Protein AF-A0A349X0D9-F1 (afdb_monomer_lite)

Radius of gyration: 15.09 Å; chains: 1; bounding box: 49×32×28 Å

Foldseek 3Di:
DDPDPPPPDFPDWDWDADPPPVGRDTDIDGPVQWDWFADPPVDPDGDIAIWGADPPPRDIDGDDPVNDDVVVVVVVVVD

Sequence (79 aa):
MIARARHEFPDWGLGLFCTNPWCLLNMTVEQKDIRFGPYPDDKPLKGQGFYFHCPSCKKVFAIHESMLFAPYVEKLLNE

Secondary structure (DSSP, 8-state):
----------S-EEEEE-SSTT---EEEEETTT-EEEEPPTTSS--SEEEEEE-TTT--EEEEEGGGS-HHHHHHHH--

Structure (mmCIF, N/CA/C/O backbone):
data_AF-A0A349X0D9-F1
#
_entry.id   AF-A0A349X0D9-F1
#
loop_
_atom_site.group_PDB
_atom_site.id
_atom_site.type_symbol
_atom_site.label_atom_id
_atom_site.label_alt_id
_atom_site.label_comp_id
_atom_site.label_asym_id
_atom_site.label_entity_id
_atom_site.label_seq_id
_atom_site.pdbx_PDB_ins_code
_atom_site.Cartn_x
_atom_site.Cartn_y
_atom_site.Cartn_z
_atom_site.occupancy
_atom_site.B_iso_or_equiv
_atom_site.auth_seq_id
_atom_site.auth_comp_id
_atom_site.auth_asym_id
_atom_site.auth_atom_id
_atom_site.pdbx_PDB_model_num
ATOM 1 N N . MET A 1 1 ? 35.332 11.315 -11.289 1.00 38.62 1 MET A N 1
ATOM 2 C CA . MET A 1 1 ? 34.444 10.139 -11.407 1.00 38.62 1 MET A CA 1
ATOM 3 C C . MET A 1 1 ? 33.034 10.589 -11.072 1.00 38.62 1 MET A C 1
ATOM 5 O O . MET A 1 1 ? 32.779 10.911 -9.922 1.00 38.62 1 MET A O 1
ATOM 9 N N . ILE A 1 2 ? 32.158 10.720 -12.068 1.00 38.34 2 ILE A N 1
ATOM 10 C CA . ILE A 1 2 ? 30.755 11.085 -11.839 1.00 38.34 2 ILE A CA 1
ATOM 11 C C . ILE A 1 2 ? 30.020 9.776 -11.566 1.00 38.34 2 ILE A C 1
ATOM 13 O O . ILE A 1 2 ? 29.886 8.949 -12.469 1.00 38.34 2 ILE A O 1
ATOM 17 N N . ALA A 1 3 ? 29.610 9.558 -10.317 1.00 37.75 3 ALA A N 1
ATOM 18 C CA . ALA A 1 3 ? 28.740 8.448 -9.968 1.00 37.75 3 ALA A CA 1
ATOM 19 C C . ALA A 1 3 ? 27.423 8.636 -10.732 1.00 37.75 3 ALA A C 1
ATOM 21 O O . ALA A 1 3 ? 26.633 9.528 -10.426 1.00 37.75 3 ALA A O 1
ATOM 22 N N . ARG A 1 4 ? 27.212 7.834 -11.781 1.00 43.22 4 ARG A N 1
ATOM 23 C CA . ARG A 1 4 ? 25.899 7.706 -12.412 1.00 43.22 4 ARG A CA 1
ATOM 24 C C . ARG A 1 4 ? 24.979 7.127 -11.346 1.00 43.22 4 ARG A C 1
ATOM 26 O O . ARG A 1 4 ? 25.097 5.945 -11.032 1.00 43.22 4 ARG A O 1
ATOM 33 N N . ALA A 1 5 ? 24.108 7.961 -10.783 1.00 40.38 5 ALA A N 1
ATOM 34 C CA . ALA A 1 5 ? 22.953 7.488 -10.040 1.00 40.38 5 ALA A CA 1
ATOM 35 C C . ALA A 1 5 ? 22.251 6.472 -10.945 1.00 40.38 5 ALA A C 1
ATOM 37 O O . ALA A 1 5 ? 21.769 6.825 -12.027 1.00 40.38 5 ALA A O 1
ATOM 38 N N . ARG A 1 6 ? 22.310 5.191 -10.567 1.00 43.59 6 ARG A N 1
ATOM 39 C CA . ARG A 1 6 ? 21.511 4.163 -11.221 1.00 43.59 6 ARG A CA 1
ATOM 40 C C . ARG A 1 6 ? 20.077 4.643 -11.053 1.00 43.59 6 ARG A C 1
ATOM 42 O O . ARG A 1 6 ? 19.615 4.791 -9.928 1.00 43.59 6 ARG A O 1
ATOM 49 N N . HIS A 1 7 ? 19.420 4.987 -12.157 1.00 41.72 7 HIS A N 1
ATOM 50 C CA . HIS A 1 7 ? 17.970 5.042 -12.156 1.00 41.72 7 HIS A CA 1
ATOM 51 C C . HIS A 1 7 ? 17.541 3.600 -11.899 1.00 41.72 7 HIS A C 1
ATOM 53 O O . HIS A 1 7 ? 17.537 2.780 -12.814 1.00 41.72 7 HIS A O 1
ATOM 59 N N . GLU A 1 8 ? 17.333 3.266 -10.628 1.00 49.31 8 GLU A N 1
ATOM 60 C CA . GLU A 1 8 ? 16.621 2.065 -10.226 1.00 49.31 8 GLU A CA 1
ATOM 61 C C . GLU A 1 8 ? 15.199 2.272 -10.734 1.00 49.31 8 GLU A C 1
ATOM 63 O O . GLU A 1 8 ? 14.383 2.959 -10.120 1.00 49.31 8 GLU A O 1
ATOM 68 N N . PHE A 1 9 ? 14.952 1.800 -11.957 1.00 43.62 9 PHE A N 1
ATOM 69 C CA . PHE A 1 9 ? 13.593 1.644 -12.436 1.00 43.62 9 PHE A CA 1
ATOM 70 C C . PHE A 1 9 ? 12.897 0.701 -11.452 1.00 43.62 9 PHE A C 1
ATOM 72 O O . PHE A 1 9 ? 13.486 -0.320 -11.095 1.00 43.62 9 PHE A O 1
ATOM 79 N N . PRO A 1 10 ? 11.696 1.044 -10.970 1.00 53.25 10 PRO A N 1
ATOM 80 C CA . PRO A 1 10 ? 10.975 0.176 -10.055 1.00 53.25 10 PRO A CA 1
ATOM 81 C C . PRO A 1 10 ? 10.708 -1.165 -10.753 1.00 53.25 10 PRO A C 1
ATOM 83 O O . PRO A 1 10 ? 10.233 -1.178 -11.890 1.00 53.25 10 PRO A O 1
ATOM 86 N N . ASP A 1 11 ? 10.992 -2.283 -10.078 1.00 68.81 11 ASP A N 1
ATOM 87 C CA . ASP A 1 11 ? 10.757 -3.632 -10.624 1.00 68.81 11 ASP A CA 1
ATOM 88 C C . ASP A 1 11 ? 9.276 -3.850 -10.989 1.00 68.81 11 ASP A C 1
ATOM 90 O O . ASP A 1 11 ? 8.942 -4.655 -11.860 1.00 68.81 11 ASP A O 1
ATOM 94 N N . TRP A 1 12 ? 8.378 -3.096 -10.349 1.00 76.88 12 TRP A N 1
ATOM 95 C CA . TRP A 1 12 ? 6.96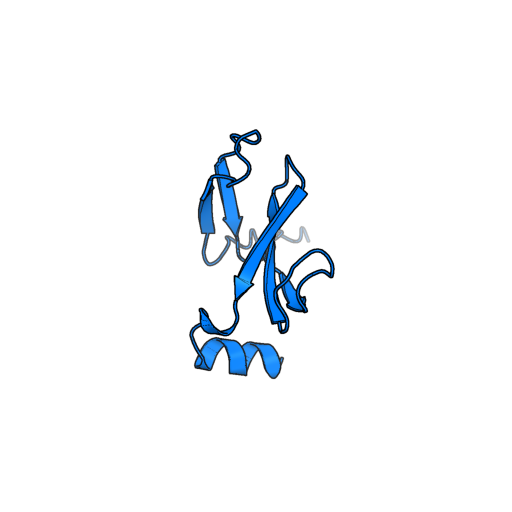0 -3.009 -10.673 1.00 76.88 12 TRP A CA 1
ATOM 96 C C . TRP A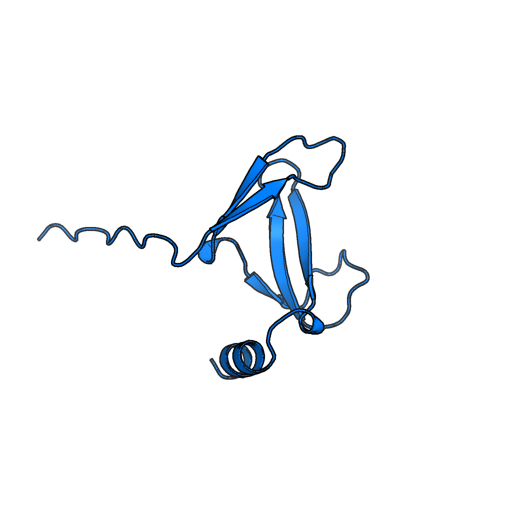 1 12 ? 6.349 -1.701 -10.145 1.00 76.88 12 TRP A C 1
ATOM 98 O O . TRP A 1 12 ? 6.840 -1.092 -9.192 1.00 76.88 12 TRP A O 1
ATOM 108 N N . GLY A 1 13 ? 5.231 -1.293 -10.747 1.00 78.25 13 GLY A N 1
ATOM 109 C CA . GLY A 1 13 ? 4.405 -0.181 -10.281 1.00 78.25 13 GLY A CA 1
ATOM 110 C C . GLY A 1 13 ? 2.922 -0.484 -10.480 1.00 78.25 13 GLY A C 1
ATOM 111 O O . GLY A 1 13 ? 2.539 -1.136 -11.451 1.00 78.25 13 GLY A O 1
ATOM 112 N N . LEU A 1 14 ? 2.086 -0.025 -9.551 1.00 81.25 14 LEU A N 1
ATOM 113 C CA . LEU A 1 14 ? 0.645 -0.255 -9.543 1.00 81.25 14 LEU A CA 1
ATOM 114 C C . LEU A 1 14 ? -0.102 1.081 -9.599 1.00 81.25 14 LEU A C 1
ATOM 116 O O . LEU A 1 14 ? 0.049 1.921 -8.714 1.00 81.25 14 LEU A O 1
ATOM 120 N N . GLY A 1 15 ? -0.934 1.269 -10.622 1.00 86.06 15 GLY A N 1
ATOM 121 C CA . GLY A 1 15 ? -1.860 2.400 -10.686 1.00 86.06 15 GLY A CA 1
ATOM 122 C C . GLY A 1 15 ? -3.051 2.174 -9.757 1.00 86.06 15 GLY A C 1
ATOM 123 O O . GLY A 1 15 ? -3.745 1.164 -9.869 1.00 86.06 15 GLY A O 1
ATOM 124 N N . LEU A 1 16 ? -3.295 3.107 -8.843 1.00 86.69 16 LEU A N 1
ATOM 125 C CA . LEU A 1 16 ? -4.356 3.036 -7.848 1.00 86.69 16 LEU A CA 1
ATOM 126 C C . LEU A 1 16 ? -5.114 4.354 -7.747 1.00 86.69 16 LEU A C 1
ATOM 128 O O . LEU A 1 16 ? -4.541 5.440 -7.737 1.00 86.69 16 LEU A O 1
ATOM 132 N N . PHE A 1 17 ? -6.422 4.250 -7.547 1.00 89.75 17 PHE A N 1
ATOM 133 C CA . PHE A 1 17 ? -7.245 5.389 -7.164 1.00 89.75 17 PHE A CA 1
ATOM 134 C C . PHE A 1 17 ? -7.332 5.485 -5.646 1.00 89.75 17 PHE A C 1
ATOM 136 O O . PHE A 1 17 ? -7.569 4.490 -4.952 1.00 89.75 17 PHE A O 1
ATOM 143 N N . CYS A 1 18 ? -7.170 6.696 -5.111 1.00 89.62 18 CYS A N 1
ATOM 144 C CA . CYS A 1 18 ? -7.387 6.918 -3.692 1.00 89.62 18 CYS A CA 1
ATOM 145 C C . CYS A 1 18 ? -8.848 6.603 -3.330 1.00 89.62 18 CYS A C 1
ATOM 147 O O . CYS A 1 18 ? -9.780 7.186 -3.870 1.00 89.62 18 CYS A O 1
ATOM 149 N N . THR A 1 19 ? -9.062 5.716 -2.360 1.00 88.38 19 THR A N 1
ATOM 150 C CA . THR A 1 19 ? -10.408 5.347 -1.884 1.00 88.38 19 THR A CA 1
ATOM 151 C C . THR A 1 19 ? -11.014 6.373 -0.925 1.00 88.38 19 THR A C 1
ATOM 153 O O . THR A 1 19 ? -12.026 6.100 -0.281 1.00 88.38 19 THR A O 1
ATOM 156 N N . ASN A 1 20 ? -10.363 7.516 -0.694 1.00 88.56 20 ASN A N 1
ATOM 157 C CA . ASN A 1 20 ? -11.004 8.623 0.005 1.00 88.56 20 ASN A CA 1
ATOM 158 C C . ASN A 1 20 ? -11.915 9.338 -1.006 1.00 88.56 20 ASN A C 1
ATOM 160 O O . ASN A 1 20 ? -11.375 9.894 -1.957 1.00 88.56 20 ASN A O 1
ATOM 164 N N . PRO A 1 21 ? -13.247 9.384 -0.806 1.00 88.25 21 PRO A N 1
ATOM 165 C CA . PRO A 1 21 ? -14.166 9.995 -1.770 1.00 88.25 21 PRO A CA 1
ATOM 166 C C . PRO A 1 21 ? -13.859 11.465 -2.076 1.00 88.25 21 PRO A C 1
ATOM 168 O O . PRO A 1 21 ? -14.274 11.981 -3.107 1.00 88.25 21 PRO A O 1
ATOM 171 N N . TRP A 1 22 ? -13.150 12.151 -1.176 1.00 92.00 22 TRP A N 1
ATOM 172 C CA . TRP A 1 22 ? -12.794 13.565 -1.322 1.00 92.00 22 TRP A CA 1
ATOM 173 C C . TRP A 1 22 ? -11.378 13.760 -1.878 1.00 92.00 22 TRP A C 1
ATOM 175 O O . TRP A 1 22 ? -10.955 14.885 -2.128 1.00 92.00 22 TRP A O 1
ATOM 185 N N . CYS A 1 23 ? -10.626 12.674 -2.074 1.00 87.25 23 CYS A N 1
ATOM 186 C CA . CYS A 1 23 ? -9.311 12.683 -2.695 1.00 87.25 23 CYS A CA 1
ATOM 187 C C . CYS A 1 23 ? -9.405 11.957 -4.037 1.00 87.25 23 CYS A C 1
ATOM 189 O O . CYS A 1 23 ? -9.394 10.735 -4.096 1.00 87.25 23 CYS A O 1
ATOM 191 N N . LEU A 1 24 ? -9.463 12.712 -5.130 1.00 85.44 24 LEU A N 1
ATOM 192 C CA . LEU A 1 24 ? -9.560 12.169 -6.491 1.00 85.44 24 LEU A CA 1
ATOM 193 C C . LEU A 1 24 ? -8.183 11.845 -7.096 1.00 85.44 24 LEU A C 1
ATOM 195 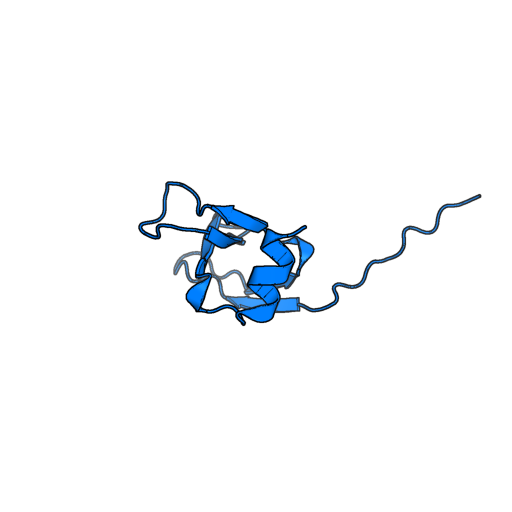O O . LEU A 1 24 ? -8.015 11.840 -8.314 1.00 85.44 24 LEU A O 1
ATOM 199 N N . LEU A 1 25 ? -7.172 11.622 -6.250 1.00 90.94 25 LEU A N 1
ATOM 200 C CA . LEU A 1 25 ? -5.816 11.375 -6.718 1.00 90.94 25 LEU A CA 1
ATOM 201 C C . LEU A 1 25 ? -5.706 9.964 -7.309 1.00 90.94 25 LEU A C 1
ATOM 203 O O . LEU A 1 25 ? -5.931 8.972 -6.609 1.00 90.94 25 LEU A O 1
ATOM 207 N N . ASN A 1 26 ? -5.293 9.899 -8.573 1.00 90.44 26 ASN A N 1
ATOM 208 C CA . ASN A 1 26 ? -4.729 8.699 -9.176 1.00 90.44 26 ASN A CA 1
ATOM 209 C C . ASN A 1 26 ? -3.230 8.665 -8.854 1.00 90.44 26 ASN A C 1
ATOM 211 O O . ASN A 1 26 ? -2.525 9.647 -9.097 1.00 90.44 26 ASN A O 1
ATOM 215 N N . MET A 1 27 ? -2.765 7.579 -8.251 1.00 87.25 27 MET A N 1
ATOM 216 C CA . MET A 1 27 ? -1.391 7.426 -7.788 1.00 87.25 27 MET A CA 1
ATOM 217 C C . MET A 1 27 ? -0.766 6.180 -8.397 1.00 87.25 27 MET A C 1
ATOM 219 O O . MET A 1 27 ? -1.414 5.144 -8.513 1.00 87.25 27 MET A O 1
ATOM 223 N N . THR A 1 28 ? 0.512 6.277 -8.736 1.00 88.00 28 THR A N 1
ATOM 224 C CA . THR A 1 28 ? 1.338 5.107 -9.023 1.00 88.00 28 THR A CA 1
ATOM 225 C C . THR A 1 28 ? 2.066 4.746 -7.739 1.00 88.00 28 THR A C 1
ATOM 227 O O . THR A 1 28 ? 2.758 5.592 -7.180 1.00 88.00 28 THR A O 1
ATOM 230 N N . VAL A 1 29 ? 1.868 3.524 -7.255 1.00 85.31 29 VAL A N 1
ATOM 231 C CA . VAL A 1 29 ? 2.572 2.976 -6.094 1.00 85.31 29 VAL A CA 1
ATOM 232 C C . VAL A 1 29 ? 3.658 2.047 -6.597 1.00 85.31 29 VAL A C 1
ATOM 234 O O . VAL A 1 29 ? 3.370 1.077 -7.296 1.00 85.31 29 VAL A O 1
ATOM 237 N N . GLU A 1 30 ? 4.898 2.347 -6.246 1.00 85.75 30 GLU A N 1
ATOM 238 C CA . GLU A 1 30 ? 6.059 1.530 -6.572 1.00 85.75 30 GLU A CA 1
ATOM 239 C C . GLU A 1 30 ? 6.537 0.760 -5.335 1.00 85.75 30 GLU A C 1
ATOM 241 O O . GLU A 1 30 ? 6.163 1.058 -4.197 1.00 85.75 30 GLU A O 1
ATOM 246 N N . GLN A 1 31 ? 7.425 -0.213 -5.540 1.00 78.00 31 GLN A N 1
ATOM 247 C CA . GLN A 1 31 ? 8.010 -1.000 -4.450 1.00 78.00 31 GLN A CA 1
ATOM 248 C C . GLN A 1 31 ? 8.675 -0.145 -3.356 1.00 78.00 31 GLN A C 1
ATOM 250 O O . GLN A 1 31 ? 8.677 -0.526 -2.191 1.00 78.00 31 GLN A O 1
ATOM 255 N N . LYS A 1 32 ? 9.220 1.024 -3.705 1.00 81.06 32 LYS A N 1
ATOM 256 C CA . LYS A 1 32 ? 9.851 1.945 -2.744 1.00 81.06 32 LYS A CA 1
ATOM 257 C C . LYS A 1 32 ? 8.849 2.696 -1.858 1.00 81.06 32 LYS A C 1
ATOM 259 O O . LYS A 1 32 ? 9.232 3.233 -0.821 1.00 81.06 32 LYS A O 1
ATOM 264 N N . ASP A 1 33 ? 7.588 2.767 -2.280 1.00 82.75 33 ASP A N 1
ATOM 265 C CA . ASP A 1 33 ? 6.542 3.530 -1.592 1.00 82.75 33 ASP A CA 1
ATOM 266 C C . ASP A 1 33 ? 5.827 2.693 -0.524 1.00 82.75 33 ASP A C 1
ATOM 268 O O . ASP A 1 33 ? 5.167 3.243 0.364 1.00 82.75 33 ASP A O 1
ATOM 272 N N . ILE A 1 34 ? 5.961 1.366 -0.597 1.00 83.19 34 ILE A N 1
ATOM 273 C CA . ILE A 1 34 ? 5.394 0.427 0.367 1.00 83.19 34 ILE A CA 1
ATOM 274 C C . ILE A 1 34 ? 6.380 0.147 1.500 1.00 83.19 34 ILE A C 1
ATOM 276 O O . ILE A 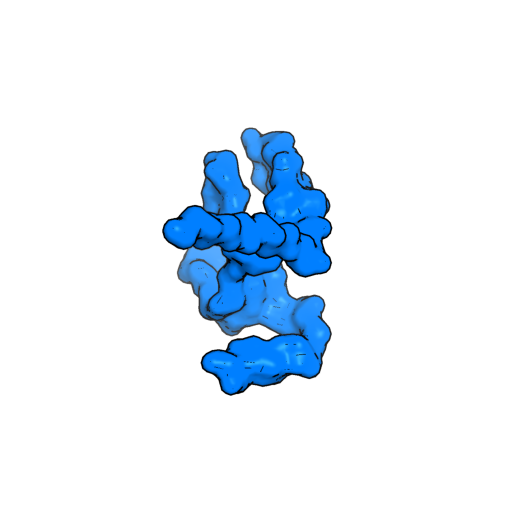1 34 ? 7.587 0.026 1.304 1.00 83.19 34 ILE A O 1
ATOM 280 N N . ARG A 1 35 ? 5.849 0.013 2.712 1.00 84.31 35 ARG A N 1
ATOM 281 C CA . ARG A 1 35 ? 6.602 -0.425 3.889 1.00 84.31 35 ARG A CA 1
ATOM 282 C C . ARG A 1 35 ? 6.034 -1.740 4.377 1.00 84.31 35 ARG A C 1
ATOM 284 O O . ARG A 1 35 ? 4.818 -1.857 4.492 1.00 84.31 35 ARG A O 1
ATOM 291 N N . PHE A 1 36 ? 6.904 -2.708 4.644 1.00 83.31 36 PHE A N 1
ATOM 292 C CA . PHE A 1 36 ? 6.528 -3.933 5.341 1.00 83.31 36 PHE A CA 1
ATOM 293 C C . PHE A 1 36 ? 6.723 -3.737 6.844 1.00 83.31 36 PHE A C 1
ATOM 295 O O . PHE A 1 36 ? 7.760 -3.228 7.268 1.00 83.31 36 PHE A O 1
ATOM 302 N N . GLY A 1 37 ? 5.732 -4.111 7.645 1.00 83.19 37 GLY A N 1
ATOM 303 C CA . GLY A 1 37 ? 5.823 -4.017 9.098 1.00 83.19 37 GLY A CA 1
ATOM 304 C C . GLY A 1 37 ? 4.461 -4.067 9.786 1.00 83.19 37 GLY A C 1
ATOM 305 O O . GLY A 1 37 ? 3.456 -4.359 9.130 1.00 83.19 37 GLY A O 1
ATOM 306 N N . PRO A 1 38 ? 4.409 -3.793 11.101 1.00 85.19 38 PRO A N 1
ATOM 307 C CA . PRO A 1 38 ? 3.147 -3.692 11.822 1.00 85.19 38 PRO A CA 1
ATOM 308 C C . PRO A 1 38 ? 2.281 -2.575 11.234 1.00 85.19 38 PRO A C 1
ATOM 310 O O . PRO A 1 38 ? 2.789 -1.528 10.822 1.00 85.19 38 PRO A O 1
ATOM 313 N N . TYR A 1 39 ? 0.967 -2.793 11.199 1.00 84.81 39 TYR A N 1
ATOM 314 C CA . TYR A 1 39 ? 0.048 -1.742 10.768 1.00 84.81 39 TYR A CA 1
ATOM 315 C C . TYR A 1 39 ? 0.091 -0.556 11.737 1.00 84.81 39 TYR A C 1
ATOM 317 O O . TYR A 1 39 ? 0.235 -0.766 12.942 1.00 84.81 39 TYR A O 1
ATOM 325 N N . PRO A 1 40 ? -0.058 0.682 11.238 1.00 80.25 40 PRO A N 1
ATOM 326 C CA . PRO A 1 40 ? -0.165 1.837 12.114 1.00 80.25 40 PRO A CA 1
ATOM 327 C C . PRO A 1 40 ? -1.408 1.737 13.016 1.00 80.25 40 PRO A C 1
ATOM 329 O O . PRO A 1 40 ? -2.441 1.187 12.622 1.00 80.25 40 PRO A O 1
ATOM 332 N N . ASP A 1 41 ? -1.284 2.281 14.232 1.00 75.88 41 ASP A N 1
ATOM 333 C CA . ASP A 1 41 ? -2.254 2.135 15.333 1.00 75.88 41 ASP A CA 1
ATOM 334 C C . ASP A 1 41 ? -3.668 2.645 15.000 1.00 75.88 41 ASP A C 1
ATOM 336 O O . ASP A 1 41 ? -4.638 2.324 15.684 1.00 75.88 41 ASP A O 1
ATOM 340 N N . ASP A 1 42 ? -3.811 3.438 13.935 1.00 73.94 42 ASP A N 1
ATOM 341 C CA . ASP A 1 42 ? -5.083 3.980 13.462 1.00 73.94 42 ASP A CA 1
ATOM 342 C C . ASP A 1 42 ? -5.965 2.942 12.738 1.00 73.94 42 ASP A C 1
ATOM 344 O O . ASP A 1 42 ? -7.074 3.269 12.299 1.00 73.94 42 ASP A O 1
ATOM 348 N N . LYS A 1 43 ? -5.507 1.689 12.595 1.00 67.44 43 LYS A N 1
ATOM 349 C CA . LYS A 1 43 ? -6.231 0.625 11.887 1.00 67.44 43 LYS A CA 1
ATOM 350 C C . LYS A 1 43 ? -6.813 -0.444 12.817 1.00 67.44 43 LYS A C 1
ATOM 352 O O . LYS A 1 43 ? -6.168 -0.873 13.764 1.00 67.44 43 LYS A O 1
ATOM 357 N N . PRO A 1 44 ? -8.003 -0.988 12.484 1.00 72.19 44 PRO A N 1
ATOM 358 C CA . PRO A 1 44 ? -8.579 -2.129 13.200 1.00 72.19 44 PRO A CA 1
ATOM 359 C C . PRO A 1 44 ? -7.868 -3.462 12.893 1.00 72.19 44 PRO A C 1
ATOM 361 O O . PRO A 1 44 ? -8.236 -4.496 13.449 1.00 72.19 44 PRO A O 1
ATOM 364 N N . LEU A 1 45 ? -6.893 -3.462 11.977 1.00 75.44 45 LEU A N 1
ATOM 365 C CA . LEU A 1 45 ? -6.137 -4.645 11.575 1.00 75.44 45 LEU A CA 1
ATOM 366 C C . LEU A 1 45 ? -5.025 -4.917 12.592 1.00 75.44 45 LEU A C 1
ATOM 368 O O . LEU A 1 45 ? -4.213 -4.042 12.871 1.00 75.44 45 LEU A O 1
ATOM 372 N N . LYS A 1 46 ? -4.977 -6.144 13.114 1.00 77.12 46 LYS A N 1
ATOM 373 C CA . LYS A 1 46 ? -3.871 -6.643 13.941 1.00 77.12 46 LYS A CA 1
ATOM 374 C C . LYS A 1 46 ? -2.927 -7.466 13.069 1.00 77.12 46 LYS A C 1
ATOM 376 O O . LYS A 1 46 ? -3.403 -8.180 12.195 1.00 77.12 46 LYS A O 1
ATOM 381 N N . GLY A 1 47 ? -1.627 -7.398 13.342 1.00 82.12 47 GLY A N 1
ATOM 382 C CA . GLY A 1 47 ? -0.598 -8.129 12.598 1.00 82.12 47 GLY A CA 1
ATOM 383 C C . GLY A 1 47 ? 0.327 -7.192 11.828 1.00 82.12 47 GLY A C 1
ATOM 384 O O . GLY A 1 47 ? 0.514 -6.034 12.209 1.00 82.12 47 GLY A O 1
ATOM 385 N N . GLN A 1 48 ? 0.899 -7.707 10.748 1.00 83.56 48 GLN A N 1
ATOM 386 C CA . GLN A 1 48 ? 1.863 -7.007 9.901 1.00 83.56 48 GLN A CA 1
ATOM 387 C C . GLN A 1 48 ? 1.520 -7.200 8.424 1.00 83.56 48 GLN A C 1
ATOM 389 O O . GLN A 1 48 ? 0.698 -8.046 8.072 1.00 83.56 48 GLN A O 1
ATOM 394 N N . GLY A 1 49 ? 2.114 -6.392 7.557 1.00 84.06 49 GLY A N 1
ATOM 395 C CA . GLY A 1 49 ? 1.985 -6.504 6.108 1.00 84.06 49 GLY A CA 1
ATOM 396 C C . GLY A 1 49 ? 2.483 -5.250 5.415 1.00 84.06 49 GLY A C 1
ATOM 397 O O . GLY A 1 49 ? 3.277 -4.496 5.977 1.00 84.06 49 GLY A O 1
ATOM 398 N N . PHE A 1 50 ? 2.021 -5.022 4.187 1.00 85.81 50 PHE A N 1
ATOM 399 C CA . PHE A 1 50 ? 2.417 -3.835 3.437 1.00 85.81 50 PHE A CA 1
ATOM 400 C C . PHE A 1 50 ? 1.466 -2.681 3.687 1.00 85.81 50 PHE A C 1
ATOM 402 O O . PHE A 1 50 ? 0.247 -2.843 3.648 1.00 85.81 50 PHE A O 1
ATOM 409 N N . TYR A 1 51 ? 2.017 -1.492 3.871 1.00 87.94 51 TYR A N 1
ATOM 410 C CA . TYR A 1 51 ? 1.227 -0.277 3.956 1.00 87.94 51 TYR A CA 1
ATOM 411 C C . TYR A 1 51 ? 1.917 0.901 3.271 1.00 87.94 51 TYR A C 1
ATOM 413 O O . TYR A 1 51 ? 3.138 0.944 3.125 1.00 87.94 51 TYR A O 1
ATOM 421 N N . PHE A 1 52 ? 1.107 1.860 2.831 1.00 88.75 52 PHE A N 1
ATOM 422 C CA . PHE A 1 52 ? 1.553 3.107 2.215 1.00 88.75 52 PHE A CA 1
ATOM 423 C C . PHE A 1 52 ? 0.527 4.219 2.457 1.00 88.75 52 PHE A C 1
ATOM 425 O O . PHE A 1 52 ? -0.618 3.973 2.849 1.00 88.75 52 PHE A O 1
ATOM 432 N N . HIS A 1 53 ? 0.932 5.464 2.217 1.00 89.31 53 HIS A N 1
ATOM 433 C CA . HIS A 1 53 ? 0.084 6.637 2.422 1.00 89.31 53 HIS A CA 1
ATOM 434 C C . HIS A 1 53 ? -0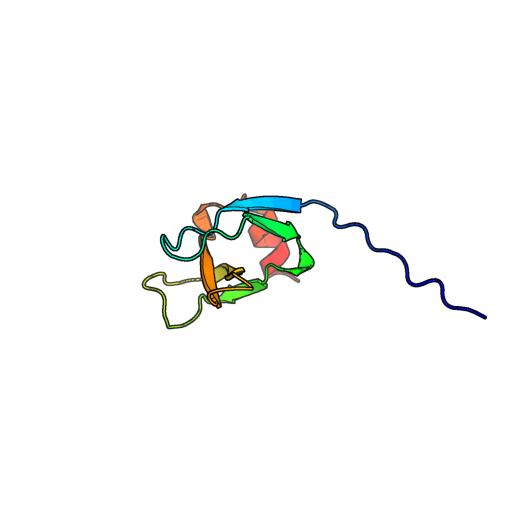.234 7.314 1.097 1.00 89.31 53 HIS A C 1
ATOM 436 O O . HIS A 1 53 ? 0.655 7.544 0.281 1.00 89.31 53 HIS A O 1
ATOM 442 N N . CYS A 1 54 ? -1.488 7.734 0.919 1.00 90.06 54 CYS A N 1
ATOM 443 C CA . CYS A 1 54 ? -1.810 8.652 -0.167 1.00 90.06 54 CYS A CA 1
ATOM 444 C C . CYS A 1 54 ? -1.023 9.961 0.025 1.00 90.06 54 CYS A C 1
ATOM 446 O O . CYS A 1 54 ? -1.142 10.593 1.080 1.00 90.06 54 CYS A O 1
ATOM 448 N N . PRO A 1 55 ? -0.257 10.426 -0.976 1.00 89.06 55 PRO A N 1
ATOM 449 C CA . PRO A 1 55 ? 0.576 11.614 -0.821 1.00 89.06 55 PRO A CA 1
ATOM 450 C C . PRO A 1 55 ? -0.255 12.891 -0.633 1.00 89.06 55 PRO A C 1
ATOM 452 O O . PRO A 1 55 ? 0.209 13.802 0.055 1.00 89.06 55 PRO A O 1
ATOM 455 N N . SER A 1 56 ? -1.487 12.922 -1.162 1.00 91.75 56 SER A N 1
ATOM 456 C CA . SER A 1 56 ? -2.421 14.049 -1.046 1.00 91.75 56 SER A CA 1
ATOM 457 C C . SER A 1 56 ? -3.168 14.061 0.294 1.00 91.75 56 SER A C 1
ATOM 459 O O . SER A 1 56 ? -2.961 14.969 1.091 1.00 91.75 56 SER A O 1
ATOM 461 N N . CYS A 1 57 ? -4.004 13.056 0.583 1.00 91.75 57 CYS A N 1
ATOM 462 C CA . CYS A 1 57 ? -4.872 13.080 1.771 1.00 91.75 57 CYS A CA 1
ATOM 463 C C . CYS A 1 57 ? -4.329 12.319 2.989 1.00 91.75 57 CYS A C 1
ATOM 465 O O . CYS A 1 57 ? -5.035 12.193 3.985 1.00 91.75 57 CYS A O 1
ATOM 467 N N . LYS A 1 58 ? -3.116 11.757 2.904 1.00 89.69 58 LYS A N 1
ATOM 468 C CA . LYS A 1 58 ? -2.440 10.972 3.960 1.00 89.69 58 LYS A CA 1
ATOM 469 C C . LYS A 1 58 ? -3.174 9.717 4.442 1.00 89.69 58 LYS A C 1
ATOM 471 O O . LYS A 1 58 ? -2.652 9.013 5.305 1.00 89.69 58 LYS A O 1
ATOM 476 N N . LYS A 1 59 ? -4.322 9.377 3.839 1.00 87.88 59 LYS A N 1
ATOM 477 C CA . LYS A 1 59 ? -5.049 8.131 4.104 1.00 87.88 59 LYS A CA 1
ATOM 478 C C . LYS A 1 59 ? -4.109 6.940 3.937 1.00 87.88 59 LYS A C 1
ATOM 480 O O . LYS A 1 59 ? -3.441 6.823 2.909 1.00 87.88 59 LYS A O 1
ATOM 485 N N . VAL A 1 60 ? -4.092 6.075 4.946 1.00 87.88 60 VAL A N 1
ATOM 486 C CA . VAL A 1 60 ? -3.290 4.850 4.954 1.00 87.88 60 VAL A CA 1
ATOM 487 C C . VAL A 1 60 ? -4.020 3.742 4.205 1.00 87.88 60 VAL A C 1
ATOM 489 O O . VAL A 1 60 ? -5.198 3.466 4.480 1.00 87.88 60 VAL A O 1
ATOM 492 N N . PHE A 1 61 ? -3.294 3.092 3.308 1.00 86.94 61 PHE A N 1
ATOM 493 C CA . PHE A 1 61 ? -3.674 1.882 2.598 1.00 86.94 61 PHE A CA 1
ATOM 494 C C . PHE A 1 61 ? -2.850 0.731 3.159 1.00 86.94 61 PHE A C 1
ATOM 496 O O . PHE A 1 61 ? -1.649 0.884 3.364 1.00 86.94 61 PHE A O 1
ATOM 503 N N . ALA A 1 62 ? -3.503 -0.394 3.429 1.00 86.06 62 ALA A N 1
ATOM 504 C CA . ALA A 1 62 ? -2.876 -1.574 4.005 1.00 86.06 62 ALA A CA 1
ATOM 505 C C . ALA A 1 62 ? -3.277 -2.807 3.192 1.00 86.06 62 ALA A C 1
ATOM 507 O O . ALA A 1 62 ? -4.444 -2.953 2.825 1.00 86.06 62 ALA A O 1
ATOM 508 N N . ILE A 1 63 ? -2.308 -3.675 2.921 1.00 82.75 63 ILE A N 1
ATOM 509 C CA . ILE A 1 63 ? -2.479 -4.983 2.295 1.00 82.75 63 ILE A CA 1
ATOM 510 C C . ILE A 1 63 ? -2.168 -6.014 3.371 1.00 82.75 63 ILE A C 1
ATOM 512 O O . ILE A 1 63 ? -1.041 -6.062 3.871 1.00 82.75 63 ILE A O 1
ATOM 516 N N . HIS A 1 64 ? -3.179 -6.810 3.725 1.00 81.56 64 HIS A N 1
ATOM 517 C CA . HIS A 1 64 ? -3.049 -7.784 4.800 1.00 81.56 64 HIS A CA 1
ATOM 518 C C . HIS A 1 64 ? -2.032 -8.880 4.448 1.0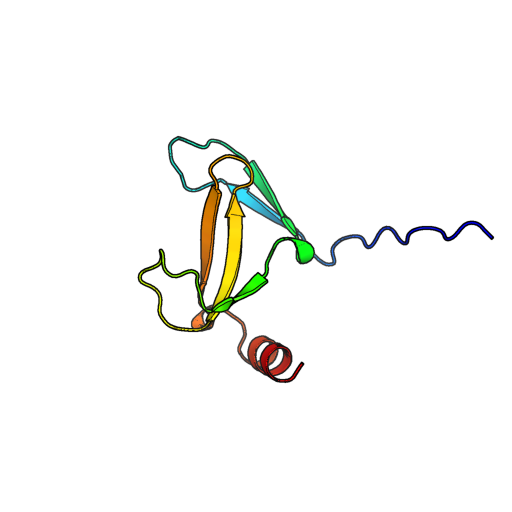0 81.56 64 HIS A C 1
ATOM 520 O O . HIS A 1 64 ? -2.024 -9.333 3.304 1.00 81.56 64 HIS A O 1
ATOM 526 N N . GLU A 1 65 ? -1.221 -9.363 5.398 1.00 74.25 65 GLU A N 1
ATOM 527 C CA . GLU A 1 65 ? -0.239 -10.435 5.129 1.00 74.25 65 GLU A CA 1
ATOM 528 C C . GLU A 1 65 ? -0.881 -11.710 4.569 1.00 74.25 65 GLU A C 1
ATOM 530 O O . GLU A 1 65 ? -0.301 -12.373 3.719 1.00 74.25 65 GLU A O 1
ATOM 535 N N . SER A 1 66 ? -2.128 -12.003 4.949 1.00 79.00 66 SER A N 1
ATOM 536 C CA . SER A 1 66 ? -2.890 -13.141 4.413 1.00 79.00 66 SER A CA 1
ATOM 537 C C . SER A 1 66 ? -3.258 -13.012 2.930 1.00 79.00 66 SER A C 1
ATOM 539 O O . SER A 1 66 ? -3.736 -13.973 2.336 1.00 79.00 66 SER A O 1
ATOM 541 N N . MET A 1 67 ? -3.115 -11.821 2.343 1.00 78.00 67 MET A N 1
ATOM 542 C CA . MET A 1 67 ? -3.323 -11.572 0.912 1.00 78.00 67 MET A CA 1
ATOM 543 C C . MET A 1 67 ? -2.018 -11.675 0.116 1.00 78.00 67 MET A C 1
ATOM 545 O O . MET A 1 67 ? -2.034 -11.556 -1.108 1.00 78.00 67 MET A O 1
ATOM 549 N N . LEU A 1 68 ? -0.891 -11.866 0.801 1.00 72.56 68 LEU A N 1
ATOM 550 C CA . LEU A 1 68 ? 0.414 -12.023 0.185 1.00 72.56 68 LEU A CA 1
ATOM 551 C C . LEU A 1 68 ? 0.681 -13.499 -0.096 1.00 72.56 68 LEU A C 1
ATOM 553 O O . LEU A 1 68 ? 0.237 -14.396 0.619 1.00 72.56 68 LEU A O 1
ATOM 557 N N . PHE A 1 69 ? 1.440 -13.757 -1.154 1.00 75.19 69 PHE A N 1
ATOM 558 C CA . PHE A 1 69 ? 1.885 -15.105 -1.468 1.00 75.19 69 PHE A CA 1
ATOM 559 C C . PHE A 1 69 ? 2.870 -15.586 -0.389 1.00 75.19 69 PHE A C 1
ATOM 561 O O . PHE A 1 69 ? 3.926 -14.980 -0.210 1.00 75.19 69 PHE A O 1
ATOM 568 N N . ALA A 1 70 ? 2.523 -16.659 0.329 1.00 63.41 70 ALA A N 1
ATOM 569 C CA . ALA A 1 70 ? 3.219 -17.094 1.547 1.00 63.41 70 ALA A CA 1
ATOM 570 C C . ALA A 1 70 ? 4.757 -17.234 1.420 1.00 63.41 70 ALA A C 1
ATOM 572 O O . ALA A 1 70 ? 5.453 -16.696 2.282 1.00 63.41 70 ALA A O 1
ATOM 573 N N . PRO A 1 71 ? 5.325 -17.809 0.337 1.00 68.38 71 PRO A N 1
ATOM 574 C CA . PRO A 1 71 ? 6.782 -17.871 0.154 1.00 68.38 71 PRO A CA 1
ATOM 575 C C . PRO A 1 71 ? 7.484 -16.505 0.134 1.00 68.38 71 PRO A C 1
ATOM 577 O O . PRO A 1 71 ? 8.653 -16.392 0.493 1.00 68.38 71 PRO A O 1
ATOM 580 N N . TYR A 1 72 ? 6.784 -15.451 -0.293 1.00 66.06 72 TYR A N 1
ATOM 581 C CA . TYR A 1 72 ? 7.327 -14.094 -0.300 1.00 66.06 72 TYR A CA 1
ATOM 582 C C . TYR A 1 72 ? 7.342 -13.484 1.108 1.00 66.06 72 TYR A C 1
ATOM 584 O O . TYR A 1 72 ? 8.284 -12.784 1.465 1.00 66.06 72 TYR A O 1
ATOM 592 N N . VAL A 1 73 ? 6.335 -13.796 1.930 1.00 64.44 73 VAL A N 1
ATOM 593 C CA . VAL A 1 73 ? 6.254 -13.342 3.328 1.00 64.44 73 VAL A CA 1
ATOM 594 C C . VAL A 1 73 ? 7.363 -13.969 4.167 1.00 64.44 73 VAL A C 1
ATOM 596 O O . VAL A 1 73 ? 8.032 -13.268 4.917 1.00 64.44 73 VAL A O 1
ATOM 599 N N . GLU A 1 74 ? 7.609 -15.269 3.997 1.00 66.06 74 GLU A N 1
ATOM 600 C CA . GLU A 1 74 ? 8.703 -15.965 4.684 1.00 66.06 74 GLU A CA 1
ATOM 601 C C . GLU A 1 74 ? 10.064 -15.352 4.351 1.00 66.06 74 GLU A C 1
ATOM 603 O O . GLU A 1 74 ? 10.887 -15.170 5.242 1.00 66.06 74 GLU A O 1
ATOM 608 N N . LYS A 1 75 ? 10.299 -14.978 3.089 1.00 69.69 75 LYS A N 1
ATOM 609 C CA . LYS A 1 75 ? 11.537 -14.298 2.700 1.00 69.69 75 LYS A CA 1
ATOM 610 C C . LYS A 1 75 ? 11.699 -12.951 3.416 1.00 69.69 75 LYS A C 1
ATOM 612 O O . LYS A 1 75 ? 12.759 -12.697 3.969 1.00 69.69 75 LYS A O 1
ATOM 617 N N . LEU A 1 76 ? 10.649 -12.127 3.446 1.00 66.62 76 LEU A N 1
ATOM 618 C CA . LEU A 1 76 ? 10.671 -10.800 4.082 1.00 66.62 76 LEU A CA 1
ATOM 619 C C . LEU A 1 76 ? 10.855 -10.848 5.601 1.00 66.62 76 LEU A C 1
ATOM 621 O O . LEU A 1 76 ? 11.348 -9.890 6.178 1.00 66.62 76 LEU A O 1
ATOM 625 N N . LEU A 1 77 ? 10.424 -11.931 6.251 1.00 66.81 77 LEU A N 1
ATOM 626 C CA . LEU A 1 77 ? 10.569 -12.099 7.699 1.00 66.81 77 LEU A CA 1
ATOM 627 C C . LEU A 1 77 ? 11.954 -12.589 8.129 1.00 66.81 77 LEU A C 1
ATOM 629 O O . LEU A 1 77 ? 12.267 -12.530 9.316 1.00 66.81 77 LEU A O 1
ATOM 633 N N . ASN A 1 78 ? 12.751 -13.099 7.190 1.00 67.00 78 ASN A N 1
ATOM 634 C CA . ASN A 1 78 ? 14.084 -13.644 7.443 1.00 67.00 78 ASN A CA 1
ATOM 635 C C . ASN A 1 78 ? 15.222 -12.730 6.932 1.00 67.00 78 ASN A C 1
ATOM 637 O O . ASN A 1 78 ? 16.387 -13.113 7.047 1.00 67.00 78 ASN A O 1
ATOM 641 N N . GLU A 1 79 ? 14.892 -11.563 6.366 1.00 58.56 79 GLU A N 1
ATOM 642 C CA . GLU A 1 79 ? 15.817 -10.467 6.011 1.00 58.56 79 GLU A CA 1
ATOM 643 C C . GLU A 1 79 ? 15.868 -9.412 7.127 1.00 58.56 79 GLU A C 1
ATOM 645 O O . GLU A 1 79 ? 16.987 -8.918 7.404 1.00 58.56 79 GLU A O 1
#

pLDDT: mean 76.15, std 14.98, range [37.75, 92.0]